Protein AF-A0A554VBK5-F1 (afdb_monomer_lite)

Radius of gyration: 12.63 Å; chains: 1; bounding box: 28×23×42 Å

Secondary structure (DSSP, 8-state):
------------HHHHHHHHHHGGGS-HHHHHHHTTS-HHHHHHHHHTSS---SHHHHHHHHHHHHHHHHHH-

pLDDT: mean 84.78, std 16.1, range [39.5, 95.81]

Structure (mmCIF, N/CA/C/O backbone):
data_AF-A0A554VBK5-F1
#
_entry.id   AF-A0A554VBK5-F1
#
loop_
_atom_site.group_PDB
_atom_site.id
_atom_site.type_symbol
_atom_site.label_atom_id
_atom_site.label_alt_id
_atom_site.label_comp_id
_atom_site.label_asym_id
_atom_site.label_entity_id
_atom_site.label_seq_id
_atom_site.pdbx_PDB_ins_code
_atom_site.Cartn_x
_atom_site.Cartn_y
_atom_site.Cartn_z
_atom_site.occupancy
_atom_site.B_iso_or_equiv
_atom_site.auth_seq_id
_atom_site.auth_comp_id
_atom_site.auth_asym_id
_atom_site.auth_atom_id
_atom_site.pdbx_PDB_model_num
ATOM 1 N N . MET A 1 1 ? 2.773 13.066 33.582 1.00 39.50 1 MET A N 1
ATOM 2 C CA . MET A 1 1 ? 3.003 13.720 32.273 1.00 39.50 1 MET A CA 1
ATOM 3 C C . MET A 1 1 ? 2.546 12.765 31.180 1.00 39.50 1 MET A C 1
ATOM 5 O O . MET A 1 1 ? 2.982 11.624 31.182 1.00 39.50 1 MET A O 1
ATOM 9 N N . LYS A 1 2 ? 1.599 13.183 30.331 1.00 40.69 2 LYS A N 1
ATOM 10 C CA . LYS A 1 2 ? 1.037 12.354 29.254 1.00 40.69 2 LYS A CA 1
ATOM 11 C C . LYS A 1 2 ? 2.089 12.187 28.156 1.00 40.69 2 LYS A C 1
ATOM 13 O O . LYS A 1 2 ? 2.421 13.155 27.479 1.00 40.69 2 LYS A O 1
ATOM 18 N N . THR A 1 3 ? 2.629 10.987 27.989 1.00 41.47 3 THR A N 1
ATOM 19 C CA . THR A 1 3 ? 3.447 10.646 26.826 1.00 41.47 3 THR A CA 1
ATOM 20 C C . THR A 1 3 ? 2.516 10.502 25.624 1.00 41.47 3 THR A C 1
ATOM 22 O O . THR A 1 3 ? 1.865 9.480 25.435 1.00 41.47 3 THR A O 1
ATOM 25 N N . ASN A 1 4 ? 2.417 11.560 24.816 1.00 48.50 4 ASN A N 1
ATOM 26 C CA . ASN A 1 4 ? 1.802 11.491 23.492 1.00 48.50 4 ASN A CA 1
ATOM 27 C C . ASN A 1 4 ? 2.672 10.595 22.600 1.00 48.50 4 ASN A C 1
ATOM 29 O O . ASN A 1 4 ? 3.572 11.062 21.903 1.00 48.50 4 ASN A O 1
ATOM 33 N N . VAL A 1 5 ? 2.421 9.288 22.631 1.00 41.34 5 VAL A N 1
ATOM 34 C CA . VAL A 1 5 ? 2.966 8.346 21.654 1.00 41.34 5 VAL A CA 1
ATOM 35 C C . VAL A 1 5 ? 2.058 8.379 20.425 1.00 41.34 5 VAL A C 1
ATOM 37 O O . VAL A 1 5 ? 1.238 7.500 20.205 1.00 41.34 5 VAL A O 1
ATOM 40 N N . LEU A 1 6 ? 2.217 9.421 19.613 1.00 46.78 6 LEU A N 1
ATOM 41 C CA . LEU A 1 6 ? 1.934 9.366 18.177 1.00 46.78 6 LEU A CA 1
ATOM 42 C C . LEU A 1 6 ? 3.259 9.036 17.475 1.00 46.78 6 LEU A C 1
ATOM 44 O O . LEU A 1 6 ? 3.807 9.853 16.744 1.00 46.78 6 LEU A O 1
ATOM 48 N N . LYS A 1 7 ? 3.850 7.878 17.787 1.00 48.75 7 LYS A N 1
ATOM 49 C CA . LYS A 1 7 ? 5.088 7.415 17.146 1.00 48.75 7 LYS A CA 1
ATOM 50 C C . LYS A 1 7 ? 4.770 6.372 16.078 1.00 48.75 7 LYS A C 1
ATOM 52 O O . LYS A 1 7 ? 3.876 5.553 16.267 1.00 48.75 7 LYS A O 1
ATOM 57 N N . ASN A 1 8 ? 5.596 6.383 15.034 1.00 46.22 8 ASN A N 1
ATOM 58 C CA . ASN A 1 8 ? 5.803 5.322 14.043 1.00 46.22 8 ASN A CA 1
ATOM 59 C C . ASN A 1 8 ? 4.964 5.420 12.770 1.00 46.22 8 ASN A C 1
ATOM 61 O O . ASN A 1 8 ? 4.236 4.500 12.425 1.00 46.22 8 ASN A O 1
ATOM 65 N N . SER A 1 9 ? 5.131 6.522 12.042 1.00 55.41 9 SER A N 1
ATOM 66 C CA . SER A 1 9 ? 5.199 6.399 10.589 1.00 55.41 9 SER A CA 1
ATOM 67 C C . SER A 1 9 ? 6.197 7.407 10.034 1.00 55.41 9 SER A C 1
ATOM 69 O O . SER A 1 9 ? 5.871 8.591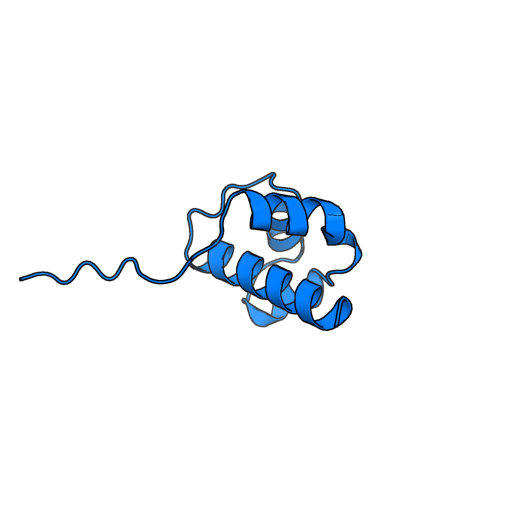 9.969 1.00 55.41 9 SER A O 1
ATOM 71 N N . ASN A 1 10 ? 7.398 6.955 9.668 1.00 68.50 10 ASN A N 1
ATOM 72 C CA . ASN A 1 10 ? 8.440 7.793 9.052 1.00 68.50 10 ASN A CA 1
ATOM 73 C C . ASN A 1 10 ? 8.252 7.909 7.527 1.00 68.50 10 ASN A C 1
ATOM 75 O O . ASN A 1 10 ? 9.219 8.128 6.812 1.00 68.50 10 ASN A O 1
ATOM 79 N N . LEU A 1 11 ? 7.025 7.730 7.024 1.00 77.88 11 LEU A N 1
ATOM 80 C CA . LEU A 1 11 ? 6.725 7.884 5.602 1.00 77.88 11 LEU A CA 1
ATOM 81 C C . LEU A 1 11 ? 6.958 9.337 5.189 1.00 77.88 11 LEU A C 1
ATOM 83 O O . LEU A 1 11 ? 6.230 10.238 5.615 1.00 77.88 11 LEU A O 1
ATOM 87 N N . THR A 1 12 ? 7.976 9.544 4.364 1.00 87.44 12 THR A N 1
ATOM 88 C CA . THR A 1 12 ? 8.278 10.826 3.733 1.00 87.44 12 THR A CA 1
ATOM 89 C C . THR A 1 12 ? 7.480 10.990 2.444 1.00 87.44 12 THR A C 1
ATOM 91 O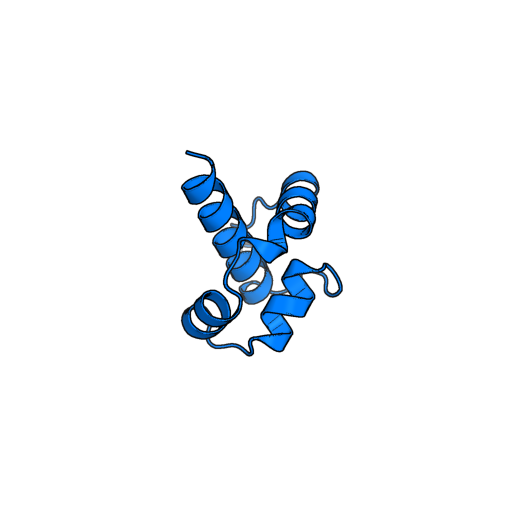 O . THR A 1 12 ? 6.929 10.034 1.898 1.00 87.44 12 THR A O 1
ATOM 94 N N . GLU A 1 13 ? 7.432 12.210 1.914 1.00 86.69 13 GLU A N 1
ATOM 95 C CA . GLU A 1 13 ? 6.822 12.463 0.606 1.00 86.69 13 GLU A CA 1
ATOM 96 C C . GLU A 1 13 ? 7.506 11.656 -0.512 1.00 86.69 13 GLU A C 1
ATOM 98 O O . GLU A 1 13 ? 6.828 11.084 -1.366 1.00 86.69 13 GLU A O 1
ATOM 103 N N . SER A 1 14 ? 8.831 11.499 -0.437 1.00 88.81 14 SER A N 1
ATOM 104 C CA . SER A 1 14 ? 9.612 10.658 -1.350 1.00 88.81 14 SER A CA 1
ATOM 105 C C . SER A 1 14 ? 9.181 9.189 -1.323 1.00 88.81 14 SER A C 1
ATOM 107 O O . SER A 1 14 ? 9.085 8.559 -2.377 1.00 88.81 14 SER A O 1
ATOM 109 N N . ASP A 1 15 ? 8.862 8.641 -0.146 1.00 90.62 15 ASP A N 1
ATOM 110 C CA . ASP A 1 15 ? 8.375 7.261 -0.023 1.00 90.62 15 ASP A CA 1
ATOM 111 C C . ASP A 1 15 ? 7.003 7.095 -0.675 1.00 90.62 15 ASP A C 1
ATOM 113 O O . ASP A 1 15 ? 6.747 6.109 -1.369 1.00 90.62 15 ASP A O 1
ATOM 117 N N . LEU A 1 16 ? 6.120 8.083 -0.501 1.00 90.25 16 LEU A N 1
ATOM 118 C CA . LEU A 1 16 ? 4.801 8.082 -1.129 1.00 90.25 16 LEU A CA 1
ATOM 119 C C . LEU A 1 16 ? 4.911 8.126 -2.655 1.00 90.25 16 LEU A C 1
ATOM 121 O O . LEU A 1 16 ? 4.186 7.398 -3.332 1.00 90.25 16 LEU A O 1
ATOM 125 N N . ILE A 1 17 ? 5.825 8.934 -3.196 1.00 91.69 17 ILE A N 1
ATOM 126 C CA . ILE A 1 17 ? 6.109 8.984 -4.637 1.00 91.69 17 ILE A CA 1
ATOM 127 C C . ILE A 1 17 ? 6.614 7.616 -5.117 1.00 91.69 17 ILE A C 1
ATOM 129 O O . ILE A 1 17 ? 6.038 7.036 -6.038 1.00 91.69 17 ILE A O 1
ATOM 133 N N . LYS A 1 18 ? 7.597 7.029 -4.422 1.00 92.00 18 LYS A N 1
ATOM 134 C CA . LYS A 1 18 ? 8.147 5.703 -4.750 1.00 92.00 18 LYS A CA 1
ATOM 135 C C . LYS A 1 18 ? 7.066 4.620 -4.783 1.00 92.00 18 LYS A C 1
ATOM 137 O O . LYS A 1 18 ? 7.056 3.799 -5.707 1.00 92.00 18 LYS A O 1
ATOM 142 N N . ILE A 1 19 ? 6.146 4.630 -3.814 1.00 93.12 19 ILE A N 1
ATOM 143 C CA . ILE A 1 19 ? 5.002 3.711 -3.761 1.00 93.12 19 ILE A CA 1
ATOM 144 C C . ILE A 1 19 ? 4.071 3.930 -4.957 1.00 93.12 19 ILE A C 1
ATOM 146 O O . ILE A 1 19 ? 3.708 2.957 -5.617 1.00 93.12 19 ILE A O 1
ATOM 150 N N . LYS A 1 20 ? 3.701 5.178 -5.266 1.00 93.00 20 LYS A N 1
ATOM 151 C CA . LYS A 1 20 ? 2.798 5.499 -6.386 1.00 93.00 20 LYS A CA 1
ATOM 152 C C . LYS A 1 20 ? 3.363 5.048 -7.728 1.00 93.00 20 LYS A C 1
ATOM 154 O O . LYS A 1 20 ? 2.637 4.429 -8.518 1.00 93.00 20 LYS A O 1
ATOM 159 N N . ASP A 1 21 ? 4.645 5.304 -7.960 1.00 94.38 21 ASP A N 1
ATOM 160 C CA . ASP A 1 21 ? 5.326 4.986 -9.217 1.00 94.38 21 ASP A CA 1
ATOM 161 C C . ASP A 1 21 ? 5.477 3.472 -9.409 1.00 94.38 21 ASP A C 1
ATOM 163 O O . ASP A 1 21 ? 5.306 2.943 -10.509 1.00 94.38 21 ASP A O 1
ATOM 167 N N . ASN A 1 22 ? 5.703 2.739 -8.315 1.00 93.12 22 ASN A N 1
ATOM 168 C CA . ASN A 1 22 ? 5.926 1.294 -8.340 1.00 93.12 22 ASN A CA 1
ATOM 169 C C . ASN A 1 22 ? 4.710 0.468 -7.893 1.00 93.12 22 ASN A C 1
ATOM 171 O O . ASN A 1 22 ? 4.830 -0.743 -7.708 1.00 93.12 22 ASN A O 1
ATOM 175 N N . ARG A 1 23 ? 3.521 1.073 -7.761 1.00 91.44 23 ARG A N 1
ATOM 176 C CA . ARG A 1 23 ? 2.308 0.402 -7.250 1.00 91.44 23 ARG A CA 1
ATOM 177 C C . ARG A 1 23 ? 1.945 -0.889 -7.987 1.00 91.44 23 ARG A C 1
ATOM 179 O O . ARG A 1 23 ? 1.367 -1.786 -7.393 1.00 91.44 23 ARG A O 1
ATOM 186 N N . HIS A 1 24 ? 2.308 -0.993 -9.264 1.00 91.75 24 HIS A N 1
ATOM 187 C CA . HIS A 1 24 ? 2.074 -2.167 -10.107 1.00 91.75 24 HIS A CA 1
ATOM 188 C C . HIS A 1 24 ? 2.884 -3.405 -9.676 1.00 91.75 24 HIS A C 1
ATOM 190 O O . HIS A 1 24 ? 2.508 -4.522 -10.015 1.00 91.75 24 HIS A O 1
ATOM 196 N N . LYS A 1 25 ? 3.977 -3.221 -8.922 1.00 91.88 25 LYS A N 1
ATOM 197 C CA . LYS A 1 25 ? 4.795 -4.307 -8.354 1.00 91.88 25 LYS A CA 1
ATOM 198 C C . LYS A 1 25 ? 4.220 -4.860 -7.046 1.00 91.88 25 LYS A C 1
ATOM 200 O O . LYS A 1 25 ? 4.658 -5.902 -6.568 1.00 91.88 25 LYS A O 1
ATOM 205 N N . ILE A 1 26 ? 3.261 -4.159 -6.446 1.00 92.88 26 ILE A N 1
ATOM 206 C CA . ILE A 1 26 ? 2.679 -4.503 -5.150 1.00 92.88 26 ILE A CA 1
ATOM 207 C C . ILE A 1 26 ? 1.375 -5.259 -5.394 1.00 92.88 26 ILE A C 1
ATOM 209 O O . ILE A 1 26 ? 0.541 -4.807 -6.171 1.00 92.88 26 ILE A O 1
ATOM 213 N N . LYS A 1 27 ? 1.173 -6.391 -4.708 1.00 93.56 27 LYS A N 1
ATOM 214 C CA . LYS A 1 27 ? -0.097 -7.134 -4.735 1.00 93.56 27 LYS A CA 1
ATOM 215 C C . LYS A 1 27 ? -1.070 -6.531 -3.712 1.00 93.56 27 LYS A C 1
ATOM 217 O O . LYS A 1 27 ? -0.869 -6.749 -2.513 1.00 93.56 27 LYS A O 1
ATOM 222 N N . PRO A 1 28 ? -2.116 -5.792 -4.130 1.00 91.56 28 PRO A N 1
ATOM 223 C CA . PRO A 1 28 ? -2.991 -5.088 -3.193 1.00 91.56 28 PRO A CA 1
ATOM 224 C C . PRO A 1 28 ? -3.809 -6.050 -2.326 1.00 91.56 28 PRO A C 1
ATOM 226 O O . PRO A 1 28 ? -4.058 -5.752 -1.162 1.00 91.56 28 PRO A O 1
ATOM 229 N N . THR A 1 29 ? -4.154 -7.226 -2.858 1.00 94.25 29 THR A N 1
ATOM 230 C CA . THR A 1 29 ? -4.868 -8.297 -2.147 1.00 94.25 29 THR A CA 1
ATOM 231 C C . THR A 1 29 ? -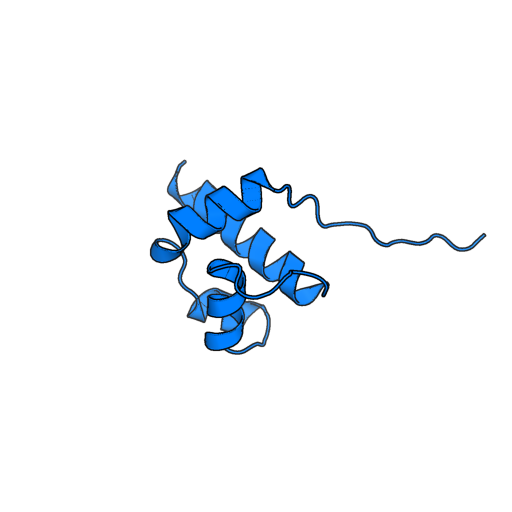4.106 -8.797 -0.922 1.00 94.25 29 THR A C 1
ATOM 233 O O . THR A 1 29 ? -4.668 -8.860 0.164 1.00 94.25 29 THR A O 1
ATOM 236 N N . ALA A 1 30 ? -2.800 -9.048 -1.051 1.00 92.31 30 ALA A N 1
ATOM 237 C CA . ALA A 1 30 ? -1.969 -9.522 0.057 1.00 92.31 30 ALA A CA 1
ATOM 238 C C . ALA A 1 30 ? -1.871 -8.494 1.202 1.00 92.31 30 ALA A C 1
ATOM 240 O O . ALA A 1 30 ? -1.866 -8.850 2.380 1.00 92.31 30 ALA A O 1
ATOM 241 N N . LEU A 1 31 ? -1.812 -7.199 0.869 1.00 93.56 31 LEU A N 1
ATOM 242 C CA . LEU A 1 31 ? -1.871 -6.130 1.871 1.00 93.56 31 LEU A CA 1
ATOM 243 C C . LEU A 1 31 ? -3.271 -6.025 2.488 1.00 93.56 31 LEU A C 1
ATOM 245 O O . LEU A 1 31 ? -3.391 -5.816 3.693 1.00 93.56 31 LEU A O 1
ATOM 249 N N . ALA A 1 32 ? -4.317 -6.183 1.681 1.00 95.31 32 ALA A N 1
ATOM 250 C CA . ALA A 1 32 ? -5.698 -6.125 2.137 1.00 95.31 32 ALA A CA 1
ATOM 251 C C . ALA A 1 32 ? -5.991 -7.213 3.182 1.00 95.31 32 ALA A C 1
ATOM 253 O O . ALA A 1 32 ? -6.493 -6.893 4.260 1.00 95.31 32 ALA A O 1
ATOM 254 N N . GLU A 1 33 ? -5.573 -8.451 2.909 1.00 93.94 33 GLU A N 1
ATOM 255 C CA . GLU A 1 33 ? -5.655 -9.587 3.835 1.00 93.94 33 GLU A CA 1
ATOM 256 C C . GLU A 1 33 ? -4.851 -9.334 5.115 1.00 93.94 33 GLU A C 1
ATOM 258 O O . GLU A 1 33 ? -5.370 -9.471 6.221 1.00 93.94 33 GLU A O 1
ATOM 263 N N . LYS A 1 34 ? -3.594 -8.891 4.984 1.00 92.88 34 LYS A N 1
ATOM 264 C CA . LYS A 1 34 ? -2.710 -8.642 6.132 1.00 92.88 34 LYS A CA 1
ATOM 265 C C . LYS A 1 34 ? -3.245 -7.576 7.091 1.00 92.88 34 LYS A C 1
ATOM 267 O O . LYS A 1 34 ? -3.014 -7.667 8.295 1.00 92.88 34 LYS A O 1
ATOM 272 N N . PHE A 1 35 ? -3.893 -6.539 6.565 1.00 92.75 35 PHE A N 1
ATOM 273 C CA . PHE A 1 35 ? -4.362 -5.388 7.344 1.00 92.75 35 PHE A CA 1
ATOM 274 C C . PHE A 1 35 ? -5.874 -5.382 7.593 1.00 92.75 35 PHE A C 1
ATOM 276 O O . PHE A 1 35 ? -6.406 -4.367 8.067 1.00 92.75 35 PHE A O 1
ATOM 283 N N . ASP A 1 36 ? -6.544 -6.499 7.295 1.00 94.00 36 ASP A N 1
ATOM 284 C CA . ASP A 1 36 ? -7.984 -6.691 7.455 1.00 94.00 36 ASP A CA 1
ATOM 285 C C . ASP A 1 36 ? -8.768 -5.498 6.881 1.00 94.00 36 ASP A C 1
ATOM 287 O O . ASP A 1 36 ? -9.327 -4.646 7.588 1.00 94.00 36 ASP A O 1
ATOM 291 N N . CYS A 1 37 ? -8.650 -5.318 5.566 1.00 94.00 37 CYS A N 1
ATOM 292 C CA . CYS A 1 37 ? -9.318 -4.253 4.827 1.00 94.00 37 CYS A CA 1
ATOM 293 C C . CYS A 1 37 ? -9.637 -4.683 3.393 1.00 94.00 37 CYS A C 1
ATOM 295 O O . CYS A 1 37 ? -9.317 -5.789 2.971 1.00 94.00 37 CYS A O 1
ATOM 297 N N . THR A 1 38 ? -10.301 -3.813 2.633 1.00 95.81 38 THR A N 1
ATOM 298 C CA . THR A 1 38 ? -10.656 -4.120 1.247 1.00 95.81 38 THR A CA 1
ATOM 299 C C . THR A 1 38 ? -9.500 -3.824 0.300 1.00 95.81 38 THR A C 1
ATOM 301 O O . THR A 1 38 ? -8.754 -2.857 0.471 1.00 95.81 38 THR A O 1
ATOM 304 N N . GLU A 1 39 ? -9.401 -4.604 -0.773 1.00 95.62 39 GLU A N 1
ATOM 305 C CA . GLU A 1 39 ? -8.438 -4.348 -1.845 1.00 95.62 39 GLU A CA 1
ATOM 306 C C . GLU A 1 39 ? -8.619 -2.946 -2.448 1.00 95.62 39 GLU A C 1
ATOM 308 O O . GLU A 1 39 ? -7.649 -2.234 -2.706 1.00 95.62 39 GLU A O 1
ATOM 313 N N . SER A 1 40 ? -9.872 -2.502 -2.603 1.00 95.56 40 SER A N 1
ATOM 314 C CA . SER A 1 40 ? -10.180 -1.149 -3.072 1.00 95.56 40 SER A CA 1
ATOM 315 C C . SER A 1 40 ? -9.577 -0.075 -2.167 1.00 95.56 40 SER A C 1
ATOM 317 O O . SER A 1 40 ? -9.098 0.940 -2.669 1.00 95.56 40 SER A O 1
ATOM 319 N N . TYR A 1 41 ? -9.584 -0.280 -0.848 1.00 94.56 41 TYR A N 1
ATOM 320 C CA . TYR A 1 41 ? -9.004 0.671 0.095 1.00 94.56 41 TYR A CA 1
ATOM 321 C C . TYR A 1 41 ? -7.480 0.748 -0.045 1.00 94.56 41 TYR A C 1
ATOM 323 O O . TYR A 1 41 ? -6.922 1.846 -0.078 1.00 94.56 41 TYR A O 1
ATOM 331 N N . VAL A 1 42 ? -6.811 -0.397 -0.202 1.00 95.12 42 VAL A N 1
ATOM 332 C CA . VAL A 1 42 ? -5.367 -0.446 -0.479 1.00 95.12 42 VAL A CA 1
ATOM 333 C C . VAL A 1 42 ? -5.052 0.248 -1.803 1.00 95.12 42 VAL A C 1
ATOM 335 O O . VAL A 1 42 ? -4.176 1.104 -1.845 1.00 95.12 42 VAL A O 1
ATOM 338 N N . ASN A 1 43 ? -5.802 -0.045 -2.867 1.00 95.38 43 ASN A N 1
ATOM 339 C CA . ASN A 1 43 ? -5.606 0.577 -4.177 1.00 95.38 43 ASN A CA 1
ATOM 340 C C . ASN A 1 43 ? -5.729 2.109 -4.129 1.00 95.38 43 ASN A C 1
ATOM 342 O O . ASN A 1 43 ? -4.906 2.797 -4.729 1.00 95.38 43 ASN A O 1
ATOM 346 N N . MET A 1 44 ? -6.698 2.652 -3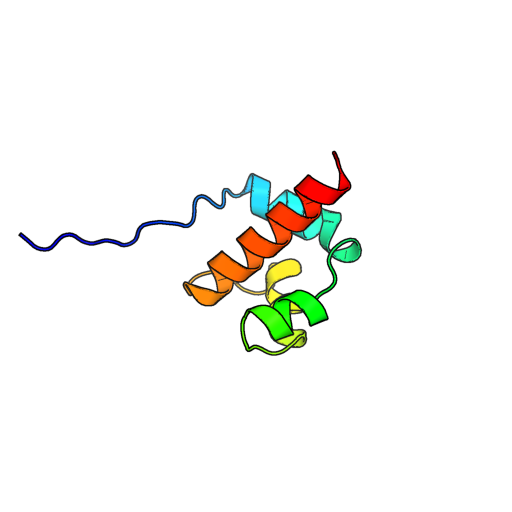.385 1.00 95.19 44 MET A N 1
ATOM 347 C CA . MET A 1 44 ? -6.826 4.103 -3.180 1.00 95.19 44 MET A CA 1
ATOM 348 C C . MET A 1 44 ? -5.598 4.699 -2.478 1.00 95.19 44 MET A C 1
ATOM 350 O O . MET A 1 44 ? -5.117 5.761 -2.870 1.00 95.19 44 MET A O 1
ATOM 354 N N . LEU A 1 45 ? -5.060 4.012 -1.464 1.00 94.50 45 LEU A N 1
ATOM 355 C CA . LEU A 1 45 ? -3.851 4.453 -0.763 1.00 94.50 45 LEU A CA 1
ATOM 356 C C . LEU A 1 45 ? -2.621 4.420 -1.676 1.00 94.50 45 LEU A C 1
ATOM 358 O O . LEU A 1 45 ? -1.883 5.399 -1.734 1.00 94.50 45 LEU A O 1
ATOM 362 N N . LEU A 1 46 ? -2.426 3.333 -2.428 1.00 94.06 46 LEU A N 1
ATOM 363 C CA . LEU A 1 46 ? -1.290 3.176 -3.343 1.00 94.06 46 LEU A CA 1
ATOM 364 C C . LEU A 1 46 ? -1.320 4.176 -4.509 1.00 94.06 46 LEU A C 1
ATOM 366 O O . LEU A 1 46 ? -0.269 4.553 -5.018 1.00 94.06 46 LEU A O 1
ATOM 370 N N . ARG A 1 47 ? -2.508 4.615 -4.940 1.00 93.69 47 ARG A N 1
ATOM 371 C CA . ARG A 1 47 ? -2.673 5.681 -5.946 1.00 93.69 47 ARG A CA 1
ATOM 372 C C . ARG A 1 47 ? -2.444 7.078 -5.368 1.00 93.69 47 ARG A C 1
ATOM 374 O O . ARG A 1 47 ? -2.105 8.002 -6.101 1.00 93.69 47 ARG A O 1
ATOM 381 N N . GLY A 1 48 ? -2.575 7.230 -4.051 1.00 90.25 48 GLY A N 1
ATOM 382 C CA . GLY A 1 48 ? -2.566 8.529 -3.388 1.00 90.25 48 GLY A CA 1
ATOM 383 C C . GLY A 1 48 ? -3.889 9.275 -3.461 1.00 90.25 48 GLY A C 1
ATOM 384 O O . GLY A 1 48 ? -3.905 10.463 -3.160 1.00 90.25 48 GLY A O 1
ATOM 385 N N . ASP A 1 49 ? -4.977 8.590 -3.816 1.00 89.31 49 ASP A N 1
ATOM 386 C CA . ASP A 1 49 ? -6.334 9.150 -3.827 1.00 89.31 49 ASP A CA 1
ATOM 387 C C . ASP A 1 49 ? -6.827 9.435 -2.396 1.00 89.31 49 ASP A C 1
ATOM 389 O O . ASP A 1 49 ? -7.825 10.123 -2.181 1.00 89.31 49 ASP A O 1
ATOM 393 N N . ARG A 1 50 ? -6.131 8.884 -1.391 1.00 85.88 50 ARG A N 1
ATOM 394 C CA . ARG A 1 50 ? -6.445 9.046 0.024 1.00 85.88 50 ARG A CA 1
ATOM 395 C C . ARG A 1 50 ? -5.197 9.330 0.851 1.00 85.88 50 ARG A C 1
ATOM 397 O O . ARG A 1 50 ? -4.239 8.563 0.829 1.00 85.88 50 ARG A O 1
ATOM 404 N N . GLU A 1 51 ? -5.253 10.388 1.656 1.00 80.62 51 GLU A N 1
ATOM 405 C CA . GLU A 1 51 ? -4.192 10.711 2.612 1.00 80.62 51 GLU A CA 1
ATOM 406 C C . GLU A 1 51 ? -4.123 9.674 3.752 1.00 80.62 51 GLU A C 1
ATOM 408 O O . GLU A 1 51 ? -5.160 9.317 4.334 1.00 80.62 51 GLU A O 1
ATOM 413 N N . PRO A 1 52 ? -2.920 9.218 4.147 1.00 85.00 52 PRO A N 1
ATOM 414 C CA . PRO A 1 52 ? -2.747 8.226 5.202 1.00 85.00 52 PRO A CA 1
ATOM 415 C C . PRO A 1 52 ? -2.839 8.849 6.602 1.00 85.00 52 PRO A C 1
ATOM 417 O O . PRO A 1 52 ? -1.879 8.884 7.371 1.00 85.00 52 PRO A O 1
ATOM 420 N N . LYS A 1 53 ? -4.027 9.347 6.958 1.00 86.12 53 LYS A N 1
ATOM 421 C CA . LYS A 1 53 ? -4.294 9.934 8.286 1.00 86.12 53 LYS A CA 1
ATOM 422 C C . LYS A 1 53 ? -4.419 8.877 9.378 1.00 86.12 53 LYS A C 1
ATOM 424 O O . LYS A 1 53 ? -4.068 9.130 10.526 1.00 86.12 53 LYS A O 1
ATOM 429 N N . SER A 1 54 ? -4.928 7.696 9.030 1.00 88.56 54 SER A N 1
ATOM 430 C CA . SER A 1 54 ? -5.143 6.613 9.988 1.00 88.56 54 SER A CA 1
ATOM 431 C C . SER A 1 54 ? -3.883 5.772 10.185 1.00 88.56 54 SER A C 1
ATOM 433 O O . SER A 1 54 ? -3.098 5.570 9.259 1.00 88.56 54 SER A O 1
ATOM 435 N N . TYR A 1 55 ? -3.724 5.217 11.390 1.00 89.06 55 TYR A N 1
ATOM 436 C CA . TYR A 1 55 ? -2.642 4.278 11.701 1.00 89.06 55 TYR A CA 1
ATOM 437 C C . TYR A 1 55 ? -2.640 3.072 10.744 1.00 89.06 55 TYR A C 1
ATOM 439 O O . TYR A 1 55 ? -1.600 2.687 10.222 1.00 89.06 55 TYR A O 1
ATOM 447 N N . LYS A 1 56 ? -3.831 2.550 10.411 1.00 89.56 56 LYS A N 1
ATOM 448 C CA . LYS A 1 56 ? -3.994 1.471 9.426 1.00 89.56 56 LYS A CA 1
ATOM 449 C C . LYS A 1 56 ? -3.457 1.870 8.043 1.00 89.56 56 LYS A C 1
ATOM 451 O O . LYS A 1 56 ? -2.713 1.103 7.446 1.00 89.56 56 LYS A O 1
ATOM 456 N N . ALA A 1 57 ? -3.794 3.063 7.542 1.00 91.38 57 ALA A N 1
ATOM 457 C CA . ALA A 1 57 ? -3.320 3.530 6.236 1.00 91.38 57 ALA A CA 1
ATOM 458 C C . ALA A 1 57 ? -1.794 3.673 6.180 1.00 91.38 57 ALA A C 1
ATOM 460 O O . ALA A 1 57 ? -1.171 3.267 5.202 1.00 91.38 57 ALA A O 1
ATOM 461 N N . LYS A 1 58 ? -1.197 4.213 7.246 1.00 91.50 58 LYS A N 1
ATOM 462 C CA . LYS A 1 58 ? 0.256 4.347 7.379 1.00 91.50 58 LYS A CA 1
ATOM 463 C C . LYS A 1 58 ? 0.946 2.986 7.334 1.00 91.50 58 LYS A C 1
ATOM 465 O O . LYS A 1 58 ? 1.841 2.793 6.522 1.00 91.50 58 LYS A O 1
ATOM 470 N N . ASN A 1 59 ? 0.455 2.018 8.105 1.00 92.06 59 ASN A N 1
ATOM 471 C CA . ASN A 1 59 ? 1.012 0.6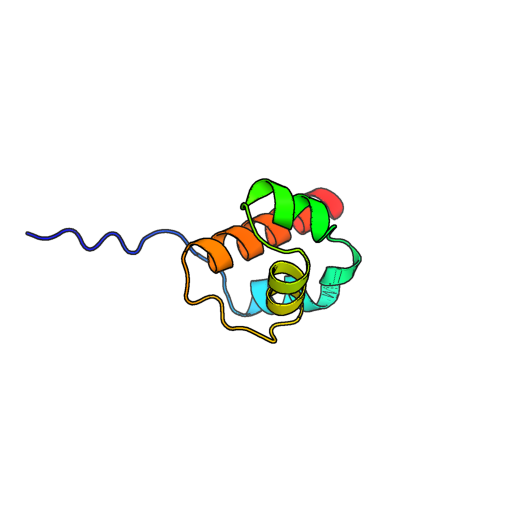64 8.119 1.00 92.06 59 ASN A CA 1
ATOM 472 C C . ASN A 1 59 ? 0.875 -0.054 6.767 1.00 92.06 59 ASN A C 1
ATOM 474 O O . ASN A 1 59 ? 1.774 -0.800 6.383 1.00 92.06 59 ASN A O 1
ATOM 478 N N . ILE A 1 60 ? -0.221 0.175 6.031 1.00 93.69 60 ILE A N 1
ATOM 479 C CA . ILE A 1 60 ? -0.390 -0.358 4.669 1.00 93.69 60 ILE A CA 1
ATOM 480 C C . ILE A 1 60 ? 0.699 0.190 3.745 1.00 93.69 60 ILE A C 1
ATOM 482 O O . ILE A 1 60 ? 1.337 -0.583 3.032 1.00 93.69 60 ILE A O 1
ATOM 486 N N . LEU A 1 61 ? 0.934 1.504 3.773 1.00 93.81 61 LEU A N 1
ATOM 487 C CA . LEU A 1 61 ? 1.945 2.153 2.937 1.00 93.81 61 LEU A CA 1
ATOM 488 C C . LEU A 1 61 ? 3.374 1.761 3.334 1.00 93.81 61 LEU A C 1
ATOM 490 O O . LEU A 1 61 ? 4.197 1.512 2.462 1.00 93.81 61 LEU A O 1
ATOM 494 N N . GLU A 1 62 ? 3.666 1.605 4.624 1.00 93.00 62 GLU A N 1
ATOM 495 C CA . GLU A 1 62 ? 4.951 1.051 5.072 1.00 93.00 62 GLU A CA 1
ATOM 496 C C . GLU A 1 62 ? 5.141 -0.404 4.630 1.00 93.00 62 GLU A C 1
ATOM 498 O O . GLU A 1 62 ? 6.231 -0.802 4.223 1.00 93.00 62 GLU A O 1
ATOM 503 N N . GLY A 1 63 ? 4.080 -1.214 4.684 1.00 92.50 63 GLY A N 1
ATOM 504 C CA . GLY A 1 63 ? 4.098 -2.577 4.161 1.00 92.50 63 GLY A CA 1
ATOM 505 C C . GLY A 1 63 ? 4.378 -2.607 2.659 1.00 92.50 63 GLY A C 1
ATOM 506 O O . GLY A 1 63 ? 5.182 -3.415 2.203 1.00 92.50 63 GLY A O 1
ATOM 507 N N . ALA A 1 64 ? 3.759 -1.696 1.907 1.00 93.56 64 ALA A N 1
ATOM 508 C CA . ALA A 1 64 ? 3.995 -1.519 0.481 1.00 93.56 64 ALA A CA 1
ATOM 509 C C . ALA A 1 64 ? 5.449 -1.114 0.184 1.00 93.56 64 ALA A C 1
ATOM 511 O O . ALA A 1 64 ? 6.071 -1.694 -0.704 1.00 93.56 64 ALA A O 1
ATOM 512 N N . LEU A 1 65 ? 6.013 -0.181 0.957 1.00 92.62 65 LEU A N 1
ATOM 513 C CA . LEU A 1 65 ? 7.404 0.254 0.819 1.00 92.62 65 LEU A CA 1
ATOM 514 C C . LEU A 1 65 ? 8.389 -0.903 1.035 1.00 92.62 65 LEU A C 1
ATOM 516 O O . LEU A 1 65 ? 9.261 -1.119 0.199 1.00 92.62 65 LEU A O 1
ATOM 520 N N . LYS A 1 66 ? 8.193 -1.705 2.088 1.00 91.88 66 LYS A N 1
ATOM 521 C CA . LYS A 1 66 ? 9.033 -2.881 2.377 1.00 91.88 66 LYS A CA 1
ATOM 522 C C . LYS A 1 66 ? 8.996 -3.928 1.267 1.00 91.88 66 LYS A C 1
ATOM 524 O O . LYS A 1 66 ? 10.013 -4.539 0.966 1.00 91.88 66 LYS A O 1
ATOM 529 N N . ILE A 1 67 ? 7.831 -4.137 0.648 1.00 91.75 67 ILE A N 1
ATOM 530 C CA . ILE A 1 67 ? 7.709 -5.025 -0.518 1.00 91.75 67 ILE A CA 1
ATOM 531 C C . ILE A 1 67 ? 8.560 -4.490 -1.673 1.00 91.75 67 ILE A C 1
ATOM 533 O O . ILE A 1 67 ? 9.266 -5.257 -2.315 1.00 91.75 67 ILE A O 1
ATOM 537 N N . LEU A 1 68 ? 8.519 -3.181 -1.931 1.00 91.25 68 LEU A N 1
ATOM 538 C CA . LEU A 1 68 ? 9.317 -2.566 -2.994 1.00 91.25 68 LEU A CA 1
ATOM 539 C C . LEU A 1 68 ? 10.820 -2.618 -2.722 1.00 91.25 68 LEU A C 1
ATOM 541 O O . LEU A 1 68 ? 11.594 -2.736 -3.666 1.00 91.25 68 LEU A O 1
ATOM 545 N N . GLU A 1 69 ? 11.233 -2.502 -1.464 1.00 89.19 69 GLU A N 1
ATOM 546 C CA . GLU A 1 69 ? 12.630 -2.679 -1.061 1.00 89.19 69 GLU A CA 1
ATOM 547 C C . GLU A 1 69 ? 13.086 -4.116 -1.308 1.00 89.19 69 GLU A C 1
ATOM 549 O O . GLU A 1 69 ? 14.076 -4.311 -1.997 1.00 89.19 69 GLU A O 1
ATOM 554 N N . ALA A 1 70 ? 12.297 -5.110 -0.893 1.00 88.50 70 ALA A N 1
ATOM 555 C CA . ALA A 1 70 ? 12.617 -6.525 -1.086 1.00 88.50 70 ALA A CA 1
ATOM 556 C C . ALA A 1 70 ? 12.628 -6.996 -2.556 1.00 88.50 70 ALA A C 1
ATOM 558 O O . ALA A 1 70 ? 13.115 -8.084 -2.833 1.00 88.50 70 ALA A O 1
ATOM 559 N N . ILE A 1 71 ? 12.041 -6.233 -3.487 1.00 87.12 71 ILE A N 1
ATOM 560 C CA . ILE A 1 71 ? 12.056 -6.541 -4.931 1.00 87.12 71 ILE A CA 1
ATOM 561 C C . ILE A 1 71 ? 13.263 -5.899 -5.638 1.00 87.12 71 ILE A C 1
ATOM 563 O O . ILE A 1 71 ? 13.640 -6.352 -6.715 1.00 87.12 7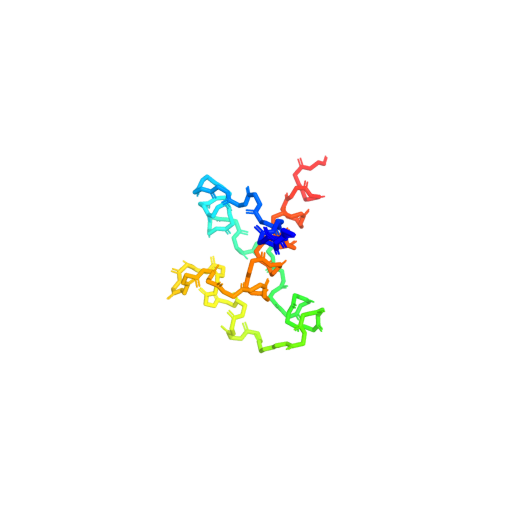1 ILE A O 1
ATOM 567 N N . ASN A 1 72 ? 13.814 -4.809 -5.092 1.00 73.31 72 ASN A N 1
ATOM 568 C CA . ASN A 1 72 ? 14.925 -4.069 -5.704 1.00 73.31 72 ASN A CA 1
ATOM 569 C C . ASN A 1 72 ? 16.308 -4.461 -5.137 1.00 73.31 72 ASN A C 1
ATOM 571 O O . ASN A 1 72 ? 17.303 -3.935 -5.635 1.00 73.31 72 ASN A O 1
ATOM 575 N N . ASP A 1 73 ? 16.351 -5.317 -4.112 1.00 55.62 73 ASP A N 1
ATOM 576 C CA . ASP A 1 73 ? 17.547 -5.997 -3.584 1.00 55.62 73 ASP A CA 1
ATOM 577 C C . ASP A 1 73 ? 17.761 -7.318 -4.349 1.00 55.62 73 ASP A C 1
ATOM 579 O O . ASP A 1 73 ? 18.888 -7.558 -4.836 1.00 55.62 73 ASP A O 1
#

Foldseek 3Di:
DDDPPPDDQPDDPVLLVVLLVCVVLDDLVVLCVVLVHDSVVLVCLSNVVDDQPDPSSSVSSVVSSVSVVVVVD

Sequence (73 aa):
MKTNVLKNSNLTESDLIKIKDNRHKIKPTALAEKFDCTESYVNMLLRGDREPKSYKAKNILEGALKILEAIND

Organism: NCBI:txid2047982